Protein AF-A0A1C5BZ62-F1 (afdb_monomer_lite)

Structure (mmCIF, N/CA/C/O backbone):
data_AF-A0A1C5BZ62-F1
#
_entry.id   AF-A0A1C5BZ62-F1
#
loop_
_atom_site.group_PDB
_atom_site.id
_atom_site.type_symbol
_atom_site.label_atom_id
_atom_site.label_alt_id
_atom_site.label_comp_id
_atom_site.label_asym_id
_atom_site.label_entity_id
_atom_site.label_seq_id
_atom_site.pdbx_PDB_ins_code
_atom_site.Cartn_x
_atom_site.Cartn_y
_atom_site.Cartn_z
_atom_site.occupancy
_atom_site.B_iso_or_equiv
_atom_site.auth_seq_id
_atom_site.auth_comp_id
_atom_site.auth_asym_id
_atom_site.auth_atom_id
_atom_site.pdbx_PDB_model_num
ATOM 1 N N . MET A 1 1 ? -4.564 2.688 -8.401 1.00 73.81 1 MET A N 1
ATOM 2 C CA . MET A 1 1 ? -4.505 3.211 -7.020 1.00 73.81 1 MET A CA 1
ATOM 3 C C . MET A 1 1 ? -5.596 2.645 -6.115 1.00 73.81 1 MET A C 1
ATOM 5 O O . MET A 1 1 ? -5.260 2.279 -5.004 1.00 73.81 1 MET A O 1
ATOM 9 N N . HIS A 1 2 ? -6.852 2.473 -6.563 1.00 80.19 2 HIS A N 1
ATOM 10 C CA . HIS A 1 2 ? -7.923 1.930 -5.700 1.00 80.19 2 HIS A CA 1
ATOM 11 C C . HIS A 1 2 ? -7.579 0.587 -5.024 1.00 80.19 2 HIS A C 1
ATOM 13 O O . HIS A 1 2 ? -7.705 0.468 -3.814 1.00 80.19 2 HIS A O 1
ATOM 19 N N . ARG A 1 3 ? -7.060 -0.399 -5.772 1.00 85.00 3 ARG A N 1
ATOM 20 C CA . ARG A 1 3 ? -6.660 -1.701 -5.201 1.00 85.00 3 ARG A CA 1
ATOM 21 C C . ARG A 1 3 ? -5.542 -1.589 -4.157 1.00 85.00 3 ARG A C 1
ATOM 23 O O . ARG A 1 3 ? -5.513 -2.366 -3.216 1.00 85.00 3 ARG A O 1
ATOM 30 N N . THR A 1 4 ? -4.642 -0.625 -4.325 1.00 85.12 4 THR A N 1
ATOM 31 C CA . THR A 1 4 ? -3.576 -0.335 -3.361 1.00 85.12 4 THR A CA 1
ATOM 32 C C . THR A 1 4 ? -4.146 0.276 -2.085 1.00 85.12 4 THR A C 1
ATOM 34 O O . THR A 1 4 ? -3.783 -0.156 -1.006 1.00 85.12 4 THR A O 1
ATOM 37 N N . ALA A 1 5 ? -5.119 1.184 -2.205 1.00 83.56 5 ALA A N 1
ATOM 38 C CA . ALA A 1 5 ? -5.815 1.742 -1.047 1.00 83.56 5 ALA A CA 1
ATOM 39 C C . ALA A 1 5 ? -6.596 0.676 -0.256 1.00 83.56 5 ALA A C 1
ATOM 41 O O . ALA A 1 5 ? -6.636 0.738 0.965 1.00 83.56 5 ALA A O 1
ATOM 42 N N . VAL A 1 6 ? -7.185 -0.315 -0.939 1.00 88.38 6 VAL A N 1
ATOM 43 C CA . VAL A 1 6 ? -7.814 -1.471 -0.274 1.00 88.38 6 VAL A CA 1
ATOM 44 C C . VAL A 1 6 ? -6.777 -2.270 0.515 1.00 88.38 6 VAL A C 1
ATOM 46 O O . VAL A 1 6 ? -6.993 -2.527 1.686 1.00 88.38 6 VAL A O 1
ATOM 49 N N . LEU A 1 7 ? -5.620 -2.575 -0.082 1.00 87.62 7 LEU A N 1
ATOM 50 C CA . LEU A 1 7 ? -4.523 -3.261 0.616 1.00 87.62 7 LEU A CA 1
ATOM 51 C C . LEU A 1 7 ? -3.999 -2.470 1.825 1.00 87.62 7 LEU A C 1
ATOM 53 O O . LEU A 1 7 ? -3.691 -3.065 2.853 1.00 87.62 7 LEU A O 1
ATOM 57 N N . ASP A 1 8 ? -3.913 -1.143 1.719 1.00 86.00 8 ASP A N 1
ATOM 58 C CA . ASP A 1 8 ? -3.492 -0.276 2.825 1.00 86.00 8 ASP A CA 1
ATOM 59 C C . ASP A 1 8 ? -4.506 -0.306 3.985 1.00 86.00 8 ASP A C 1
ATOM 61 O O . ASP A 1 8 ? -4.116 -0.381 5.152 1.00 86.00 8 ASP A O 1
ATOM 65 N N . LEU A 1 9 ? -5.806 -0.289 3.667 1.00 87.31 9 LEU A N 1
ATOM 66 C CA . LEU A 1 9 ? -6.896 -0.417 4.639 1.00 87.31 9 LEU A CA 1
ATOM 67 C C . LEU A 1 9 ? -6.932 -1.814 5.273 1.00 87.31 9 LEU A C 1
ATOM 69 O O . LEU A 1 9 ? -7.026 -1.913 6.494 1.00 87.31 9 LEU A O 1
ATOM 73 N N . ASP A 1 10 ? -6.769 -2.874 4.481 1.00 91.25 10 ASP A N 1
ATOM 74 C CA . ASP A 1 10 ? -6.688 -4.253 4.975 1.00 91.25 10 ASP A CA 1
ATOM 75 C C . ASP A 1 10 ? -5.503 -4.416 5.948 1.00 91.25 10 ASP A C 1
ATOM 77 O O . ASP A 1 10 ? -5.630 -5.044 6.999 1.00 91.25 10 ASP A O 1
ATOM 81 N N . ASN A 1 11 ? -4.354 -3.789 5.656 1.00 88.31 11 ASN A N 1
ATOM 82 C CA . ASN A 1 11 ? -3.207 -3.763 6.569 1.00 88.31 11 ASN A CA 1
ATOM 83 C C . ASN A 1 11 ? -3.521 -3.008 7.868 1.00 88.31 11 ASN A C 1
ATOM 85 O O . ASN A 1 11 ? -3.182 -3.485 8.951 1.00 88.31 11 ASN A O 1
ATOM 89 N N . MET A 1 12 ? -4.186 -1.853 7.782 1.00 89.25 12 MET A N 1
ATOM 90 C CA . MET A 1 12 ? -4.617 -1.081 8.951 1.00 89.25 12 MET A CA 1
ATOM 91 C C . MET A 1 12 ? -5.541 -1.900 9.867 1.00 89.25 12 MET A C 1
ATOM 93 O O . MET A 1 12 ? -5.469 -1.785 11.092 1.00 89.25 12 MET A O 1
ATOM 97 N N . GLU A 1 13 ? -6.404 -2.744 9.299 1.00 89.75 13 GLU A N 1
ATOM 98 C CA . GLU A 1 13 ? -7.335 -3.581 10.061 1.00 89.75 13 GLU A CA 1
ATOM 99 C C . GLU A 1 13 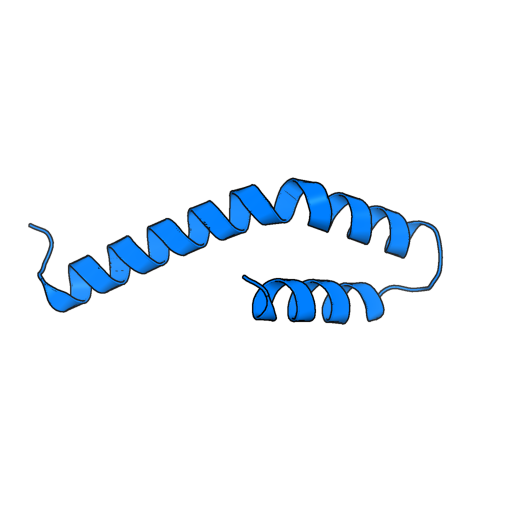? -6.647 -4.648 10.923 1.00 89.75 13 GLU A C 1
ATOM 101 O O . GLU A 1 13 ? -7.250 -5.119 11.892 1.00 89.75 13 GLU A O 1
ATOM 106 N N . THR A 1 14 ? -5.381 -4.973 10.643 1.00 91.94 14 THR A N 1
ATOM 107 C CA . THR A 1 14 ? -4.571 -5.876 11.477 1.00 91.94 14 TH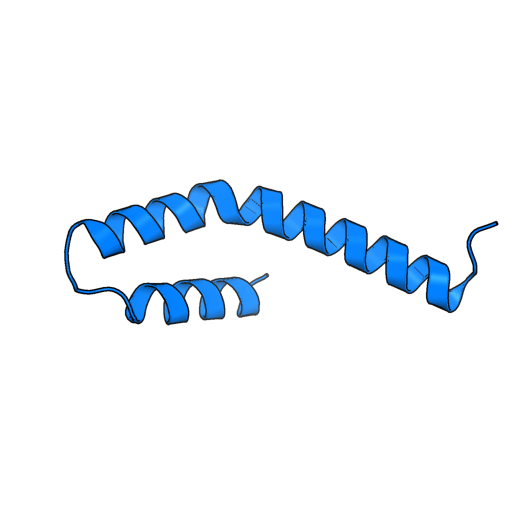R A CA 1
ATOM 108 C C . THR A 1 14 ? -4.089 -5.237 12.783 1.00 91.94 14 THR A C 1
ATOM 110 O O . THR A 1 14 ? -3.745 -5.956 13.723 1.00 91.94 14 THR A O 1
ATOM 113 N N . LEU A 1 15 ? -4.102 -3.901 12.879 1.00 87.94 15 LEU A N 1
ATOM 114 C CA . LEU A 1 15 ? -3.695 -3.175 14.083 1.00 87.94 15 LEU A CA 1
ATOM 115 C C . LEU A 1 15 ? -4.782 -3.245 15.164 1.00 87.94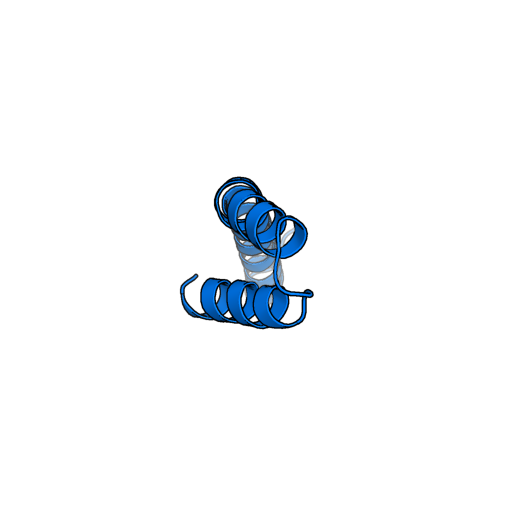 15 LEU A C 1
ATOM 117 O O . LEU A 1 15 ? -5.973 -3.194 14.829 1.00 87.94 15 LEU A O 1
ATOM 121 N N . PRO A 1 16 ? -4.423 -3.288 16.460 1.00 89.12 16 PRO A N 1
ATOM 122 C CA . PRO A 1 16 ? -5.394 -3.195 17.542 1.00 89.12 16 PRO A CA 1
ATOM 123 C C . PRO A 1 16 ? -6.294 -1.953 17.401 1.00 89.12 16 PRO A C 1
ATOM 125 O O . PRO A 1 16 ? -5.846 -0.900 16.936 1.00 89.12 16 PRO A O 1
ATOM 128 N N . PRO A 1 17 ? -7.578 -2.035 17.786 1.00 85.12 17 PRO A N 1
ATOM 129 C CA . PRO A 1 17 ? -8.446 -0.867 17.787 1.00 85.12 1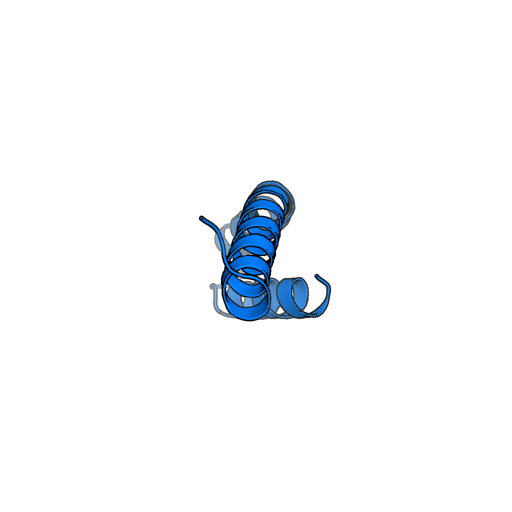7 PRO A CA 1
ATOM 130 C C . PRO A 1 17 ? -7.932 0.183 18.782 1.00 85.12 17 PRO A C 1
ATOM 132 O O . PRO A 1 17 ? -7.559 -0.147 19.906 1.00 85.12 17 PRO A O 1
ATOM 135 N N . GLY A 1 18 ? -7.945 1.457 18.383 1.00 88.75 18 GLY A N 1
ATOM 136 C CA . GLY A 1 18 ? -7.497 2.568 19.224 1.00 88.75 18 GLY A CA 1
ATOM 137 C C . GLY A 1 18 ? -6.703 3.618 18.452 1.00 88.75 18 GLY A C 1
ATOM 138 O O . GLY A 1 18 ? -6.839 3.741 17.234 1.00 88.75 18 GLY A O 1
ATOM 139 N N . ALA A 1 19 ? -5.883 4.380 19.179 1.00 91.00 19 ALA A N 1
ATOM 140 C CA . ALA A 1 19 ? -5.083 5.474 18.627 1.00 91.00 19 ALA A CA 1
ATOM 141 C C . ALA A 1 19 ? -4.141 5.008 17.507 1.00 91.00 19 ALA A C 1
ATOM 143 O O . ALA A 1 19 ? -4.095 5.637 16.458 1.00 91.00 19 ALA A O 1
ATOM 144 N N . GLU A 1 20 ? -3.496 3.854 17.678 1.00 86.94 20 GLU A N 1
ATOM 145 C CA . GLU A 1 20 ? -2.552 3.283 16.707 1.00 86.94 20 GLU A CA 1
ATOM 146 C C . GLU A 1 20 ? -3.185 3.076 15.319 1.00 86.94 20 GLU A C 1
ATOM 148 O O . GLU A 1 20 ? -2.598 3.420 14.293 1.00 86.94 20 GLU A O 1
ATOM 153 N N . ARG A 1 21 ? -4.439 2.608 15.273 1.00 90.88 21 ARG A N 1
ATOM 154 C CA . ARG A 1 21 ? -5.183 2.439 14.017 1.00 90.88 21 ARG A CA 1
ATOM 155 C C . ARG A 1 21 ? -5.524 3.782 13.358 1.00 90.88 21 ARG A C 1
ATOM 157 O O . ARG A 1 21 ? -5.478 3.894 12.136 1.00 90.88 21 ARG A O 1
ATOM 164 N N . ILE A 1 22 ? -5.855 4.803 14.154 1.00 89.50 22 ILE A N 1
ATOM 165 C CA . ILE A 1 22 ? -6.155 6.159 13.660 1.00 89.50 22 ILE A CA 1
ATOM 166 C C . ILE A 1 22 ? -4.885 6.826 13.120 1.00 89.50 22 ILE A C 1
ATOM 168 O O . ILE A 1 22 ? -4.912 7.423 12.046 1.00 89.50 22 ILE A O 1
ATOM 172 N N . GLU A 1 23 ? -3.770 6.700 13.835 1.00 89.38 23 GLU A N 1
ATOM 173 C CA . GLU A 1 23 ? -2.469 7.219 13.414 1.00 89.38 23 GLU A CA 1
ATOM 174 C C . GLU A 1 23 ? -2.034 6.599 12.086 1.00 89.38 23 GLU A C 1
ATOM 176 O O . GLU A 1 23 ? -1.647 7.328 11.172 1.00 89.38 23 GLU A O 1
ATOM 181 N N . PHE A 1 24 ? -2.191 5.281 11.929 1.00 89.38 24 PHE A N 1
ATOM 182 C CA . PHE A 1 24 ? -1.906 4.597 10.670 1.00 89.38 24 PHE A CA 1
ATOM 183 C C . PHE A 1 24 ? -2.794 5.092 9.519 1.00 89.38 24 PHE A C 1
ATOM 185 O O . PHE A 1 24 ? -2.293 5.327 8.420 1.00 89.38 24 PHE A O 1
ATOM 192 N N . ALA A 1 25 ? -4.091 5.313 9.762 1.00 87.69 25 ALA A N 1
ATOM 193 C CA . ALA A 1 25 ? -5.006 5.852 8.755 1.00 87.69 25 ALA A CA 1
ATOM 194 C C . ALA A 1 25 ? -4.567 7.241 8.260 1.00 87.69 25 ALA A C 1
ATOM 196 O O . ALA A 1 25 ? -4.552 7.509 7.057 1.00 87.69 25 ALA A O 1
ATOM 197 N N . ILE A 1 26 ? -4.184 8.122 9.189 1.00 86.75 26 ILE A N 1
ATOM 198 C CA . ILE A 1 26 ? -3.708 9.477 8.880 1.00 86.75 26 ILE A CA 1
ATOM 199 C C . ILE A 1 26 ? -2.378 9.413 8.125 1.00 86.75 26 ILE A C 1
ATOM 201 O O . ILE A 1 26 ? -2.197 10.117 7.129 1.00 86.75 26 ILE A O 1
ATOM 205 N N . LEU A 1 27 ? -1.465 8.543 8.564 1.00 86.06 27 LEU A N 1
ATOM 206 C CA . LEU A 1 27 ? -0.182 8.330 7.906 1.00 86.06 27 LEU A CA 1
ATOM 207 C C . LEU A 1 27 ? -0.382 7.849 6.463 1.00 86.06 27 LEU A C 1
ATOM 209 O O . LEU A 1 27 ? 0.189 8.431 5.545 1.00 86.06 27 LEU A O 1
ATOM 213 N N . GLY A 1 28 ? -1.246 6.854 6.249 1.00 84.19 28 GLY A N 1
ATOM 214 C CA . GLY A 1 28 ? -1.575 6.330 4.924 1.00 84.19 28 GLY A CA 1
ATOM 215 C C . GLY A 1 28 ? -2.206 7.381 4.008 1.00 84.19 28 GLY A C 1
ATOM 216 O O . GLY A 1 28 ? -1.838 7.482 2.840 1.00 84.19 28 GLY A O 1
ATOM 217 N N . ALA A 1 29 ? -3.090 8.234 4.533 1.00 82.94 29 ALA A N 1
ATOM 218 C CA . ALA A 1 29 ? -3.733 9.286 3.745 1.00 82.94 29 ALA A CA 1
ATOM 219 C C . ALA A 1 29 ? -2.760 10.371 3.245 1.00 82.94 29 ALA A C 1
ATOM 221 O O . ALA A 1 29 ? -3.011 10.975 2.204 1.00 82.94 29 ALA A O 1
ATOM 222 N N . ILE A 1 30 ? -1.664 10.626 3.968 1.00 82.38 30 ILE A N 1
ATOM 223 C CA . ILE A 1 30 ? -0.728 11.722 3.665 1.00 82.38 30 ILE A CA 1
ATOM 224 C C . ILE A 1 30 ? 0.558 11.208 3.004 1.00 82.38 30 ILE A C 1
ATOM 226 O O . ILE A 1 30 ? 1.058 11.818 2.058 1.00 82.38 30 ILE A O 1
ATOM 230 N N . LEU A 1 31 ? 1.115 10.097 3.492 1.00 79.88 31 LEU A N 1
ATOM 231 C CA . LEU A 1 31 ? 2.436 9.605 3.090 1.00 79.88 31 LEU A CA 1
ATOM 232 C C . LEU A 1 31 ? 2.394 8.521 2.010 1.00 79.88 31 LEU A C 1
ATOM 234 O O . LEU A 1 31 ? 3.378 8.390 1.277 1.00 79.88 31 LEU A O 1
ATOM 238 N N . ASN A 1 32 ? 1.288 7.787 1.829 1.00 82.44 32 ASN A N 1
ATOM 239 C CA . ASN A 1 32 ? 1.260 6.758 0.783 1.00 82.44 32 ASN A CA 1
ATOM 240 C C . ASN A 1 32 ? 1.189 7.367 -0.614 1.00 82.44 32 ASN A C 1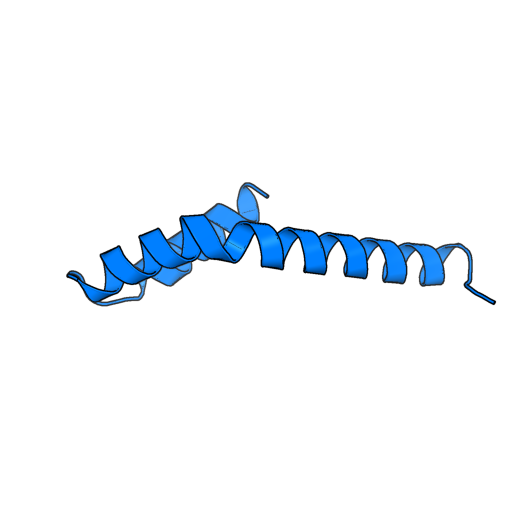
ATOM 242 O O . ASN A 1 32 ? 1.798 6.833 -1.535 1.00 82.44 32 ASN A O 1
ATOM 246 N N . GLU A 1 33 ? 0.515 8.501 -0.806 1.00 83.25 33 GLU A N 1
ATOM 247 C CA . GLU A 1 33 ? 0.415 9.116 -2.131 1.00 83.25 33 GLU A CA 1
ATOM 248 C C . GLU A 1 33 ? 1.785 9.424 -2.781 1.00 83.25 33 GLU A C 1
ATOM 250 O O . GLU A 1 33 ? 2.007 8.979 -3.916 1.00 83.25 33 GLU A O 1
ATOM 255 N N . PRO A 1 34 ? 2.734 10.124 -2.125 1.00 86.69 34 PRO A N 1
ATOM 256 C CA . PRO A 1 34 ? 4.043 10.378 -2.727 1.00 86.69 34 PRO A CA 1
ATOM 257 C C . PRO A 1 34 ? 4.847 9.091 -2.965 1.00 86.69 34 PRO A C 1
ATOM 259 O O . PRO A 1 34 ? 5.477 8.958 -4.018 1.00 86.69 34 PRO A O 1
ATOM 262 N N . VAL A 1 35 ? 4.788 8.120 -2.048 1.00 86.88 35 VAL A N 1
ATOM 263 C CA . VAL A 1 35 ? 5.489 6.831 -2.188 1.00 86.88 35 VAL A CA 1
ATOM 264 C C . VAL A 1 35 ? 4.943 6.036 -3.374 1.00 86.88 35 VAL A C 1
ATOM 266 O O . VAL A 1 35 ? 5.706 5.580 -4.225 1.00 86.88 35 VAL A O 1
ATOM 269 N N . LEU A 1 36 ? 3.620 5.921 -3.488 1.00 87.94 36 LEU A N 1
ATOM 270 C CA . LEU A 1 36 ? 2.969 5.184 -4.568 1.00 87.94 36 LEU A CA 1
ATOM 271 C C . LEU A 1 36 ? 3.211 5.829 -5.933 1.00 87.94 36 LEU A C 1
ATOM 273 O O . LEU A 1 36 ? 3.384 5.114 -6.921 1.00 87.94 36 LEU A O 1
ATOM 277 N N . ARG A 1 37 ? 3.283 7.163 -6.008 1.00 90.44 37 ARG A N 1
ATOM 278 C CA . ARG A 1 37 ? 3.680 7.860 -7.242 1.00 90.44 37 ARG A CA 1
ATOM 279 C C . ARG A 1 37 ? 5.131 7.564 -7.622 1.00 90.44 37 ARG A C 1
ATOM 281 O O . ARG A 1 37 ? 5.397 7.299 -8.793 1.00 90.44 37 ARG A O 1
ATOM 288 N N . ALA A 1 38 ? 6.054 7.579 -6.659 1.00 92.50 38 ALA A N 1
ATOM 289 C CA . ALA A 1 38 ? 7.460 7.271 -6.913 1.00 92.50 38 ALA A CA 1
ATOM 290 C C . ALA A 1 38 ? 7.648 5.826 -7.405 1.00 92.50 38 ALA A C 1
ATOM 292 O O . ALA A 1 38 ? 8.325 5.606 -8.409 1.00 92.50 38 ALA A O 1
ATOM 293 N N . LEU A 1 39 ? 6.987 4.863 -6.755 1.00 92.56 39 LEU A N 1
ATOM 294 C CA . LEU A 1 39 ? 6.991 3.455 -7.161 1.00 92.56 39 LEU A CA 1
ATOM 295 C C . LEU A 1 39 ? 6.374 3.257 -8.545 1.00 92.56 39 LEU A C 1
ATOM 297 O O . LEU A 1 39 ? 6.912 2.511 -9.359 1.00 92.56 39 LEU A O 1
ATOM 301 N N . HIS A 1 40 ? 5.267 3.943 -8.836 1.00 93.94 40 HIS A N 1
ATOM 302 C CA . HIS A 1 40 ? 4.638 3.862 -10.149 1.00 93.94 40 HIS A CA 1
ATOM 303 C C . HIS A 1 40 ? 5.568 4.359 -11.258 1.00 93.94 40 HIS A C 1
ATOM 305 O O . HIS A 1 40 ? 5.689 3.696 -12.286 1.00 93.94 40 HIS A O 1
ATOM 311 N N . ARG A 1 41 ? 6.258 5.485 -11.036 1.00 95.25 41 ARG A N 1
ATOM 312 C CA . ARG A 1 41 ? 7.240 6.015 -11.989 1.00 95.25 41 ARG A CA 1
ATOM 313 C C . ARG A 1 41 ? 8.388 5.032 -12.217 1.00 95.25 41 ARG A C 1
ATOM 315 O O . ARG A 1 41 ? 8.717 4.754 -13.362 1.00 95.25 41 ARG A O 1
ATOM 322 N N . LEU A 1 42 ? 8.944 4.463 -11.148 1.00 96.00 42 LEU A N 1
ATOM 323 C CA . LEU A 1 42 ? 10.031 3.487 -11.254 1.00 96.00 42 LEU A CA 1
ATOM 324 C C . LEU A 1 42 ? 9.600 2.231 -12.027 1.00 96.00 42 LEU A C 1
ATOM 326 O O . LEU A 1 42 ? 10.326 1.757 -12.893 1.00 96.00 42 LEU A O 1
ATOM 330 N N . ALA A 1 43 ? 8.394 1.725 -11.763 1.00 94.69 43 ALA A N 1
ATOM 331 C CA . ALA A 1 43 ? 7.849 0.583 -12.491 1.00 94.69 43 ALA A CA 1
ATOM 332 C C . ALA A 1 43 ? 7.642 0.890 -13.986 1.00 94.69 43 ALA A C 1
ATOM 334 O O . ALA A 1 43 ? 7.857 0.023 -14.832 1.00 94.69 43 ALA A O 1
ATOM 335 N N . GLN A 1 44 ? 7.237 2.119 -14.328 1.00 94.62 44 GLN A N 1
ATOM 336 C CA . GLN A 1 44 ? 7.142 2.555 -15.724 1.00 94.62 44 GLN A CA 1
ATOM 337 C C . GLN A 1 44 ? 8.515 2.633 -16.397 1.00 94.62 44 GLN A C 1
ATOM 339 O O . GLN A 1 44 ? 8.642 2.204 -17.543 1.00 94.62 44 GLN A O 1
ATOM 344 N N . GLU A 1 45 ? 9.528 3.153 -15.704 1.00 95.31 45 GLU A N 1
ATOM 345 C CA . GLU A 1 45 ? 10.908 3.192 -16.200 1.00 95.31 45 GLU A CA 1
ATOM 346 C C . GLU A 1 45 ? 11.433 1.773 -16.455 1.00 95.31 45 GLU A C 1
ATOM 348 O O . GLU A 1 45 ? 11.884 1.486 -17.561 1.00 95.31 45 GLU A O 1
ATOM 353 N N . GLU A 1 46 ? 11.279 0.852 -15.498 1.00 94.75 46 GLU A N 1
ATOM 354 C CA . GLU A 1 46 ? 11.721 -0.542 -15.640 1.00 94.75 46 GLU A CA 1
ATOM 355 C C . GLU A 1 46 ? 11.053 -1.242 -16.833 1.00 94.75 46 GLU 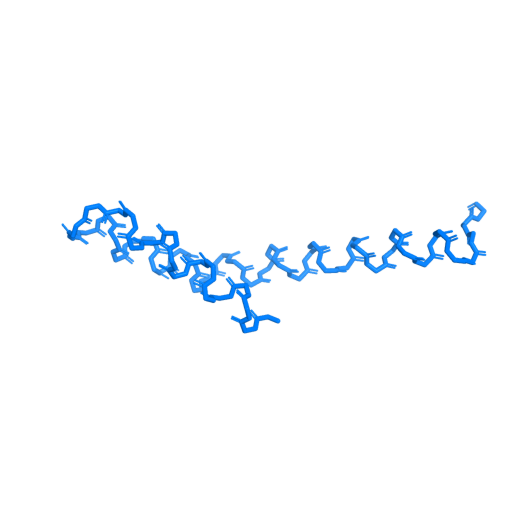A C 1
ATOM 357 O O . GLU A 1 46 ? 11.722 -1.885 -17.646 1.00 94.75 46 GLU A O 1
ATOM 362 N N . GLU A 1 47 ? 9.733 -1.100 -16.975 1.00 95.12 47 GLU A N 1
ATOM 363 C CA . GLU A 1 47 ? 8.997 -1.733 -18.069 1.00 95.12 47 GLU A CA 1
ATOM 364 C C . GLU A 1 47 ? 9.343 -1.109 -19.429 1.00 95.12 47 GLU A C 1
ATOM 366 O O . GLU A 1 47 ? 9.419 -1.817 -20.436 1.00 95.12 47 GLU A O 1
ATOM 371 N N . THR A 1 48 ? 9.607 0.199 -19.468 1.00 94.56 48 THR A N 1
ATOM 372 C CA . THR A 1 48 ? 10.076 0.888 -20.678 1.00 94.56 48 THR A CA 1
ATOM 373 C C . THR A 1 48 ? 11.458 0.375 -21.080 1.00 94.56 48 THR A C 1
ATOM 375 O O . THR A 1 48 ? 11.644 -0.002 -22.236 1.00 94.56 48 THR A O 1
ATOM 378 N N . THR A 1 49 ? 12.389 0.250 -20.129 1.00 94.44 49 THR A N 1
ATOM 379 C CA . THR A 1 49 ? 13.712 -0.354 -20.348 1.00 94.44 49 THR A CA 1
ATOM 380 C C . THR A 1 49 ? 13.614 -1.781 -20.850 1.00 94.44 49 THR A C 1
ATOM 382 O O . THR A 1 49 ? 14.284 -2.138 -21.815 1.00 94.44 49 THR A O 1
ATOM 385 N N . ARG A 1 50 ? 12.748 -2.602 -20.252 1.00 91.62 50 ARG A N 1
ATOM 386 C CA . ARG A 1 50 ? 12.570 -3.995 -20.675 1.00 91.62 50 ARG A CA 1
ATOM 387 C C . ARG A 1 50 ? 12.046 -4.104 -22.108 1.00 91.62 50 ARG A C 1
ATOM 389 O O . ARG A 1 50 ? 12.462 -5.003 -22.833 1.00 91.62 50 ARG A O 1
ATOM 396 N N . ARG A 1 51 ? 11.114 -3.230 -22.506 1.00 93.88 51 ARG A N 1
ATOM 397 C CA . ARG A 1 51 ? 10.458 -3.287 -23.825 1.00 93.88 51 ARG A CA 1
ATOM 398 C C . ARG A 1 51 ? 11.261 -2.640 -24.942 1.00 93.88 51 ARG A C 1
ATOM 400 O O . ARG A 1 51 ? 11.237 -3.149 -26.058 1.00 93.88 51 ARG A O 1
ATOM 407 N N . TYR A 1 52 ? 11.906 -1.515 -24.658 1.00 93.38 52 TYR A N 1
ATOM 408 C CA . TYR A 1 52 ? 12.505 -0.659 -25.682 1.00 93.38 52 TYR A CA 1
ATOM 409 C C . TYR A 1 52 ? 14.025 -0.528 -25.552 1.00 93.38 52 TYR A C 1
ATOM 411 O O . TYR A 1 52 ? 14.660 -0.059 -26.490 1.00 93.38 52 TYR A O 1
ATOM 419 N N . GLY A 1 53 ? 14.609 -0.993 -24.442 1.00 81.75 53 GLY A N 1
ATOM 420 C CA . GLY A 1 53 ? 16.011 -0.767 -24.108 1.00 81.75 53 GLY A CA 1
ATOM 421 C C . GLY A 1 53 ? 16.252 0.663 -23.620 1.00 81.75 53 GLY A C 1
ATOM 422 O O . GLY A 1 53 ? 15.651 1.614 -24.112 1.00 81.75 53 GLY A O 1
ATOM 423 N N . PHE A 1 54 ? 17.134 0.811 -22.637 1.00 70.88 54 PHE A N 1
ATOM 424 C CA . PHE A 1 54 ? 17.830 2.070 -22.374 1.00 70.88 54 PHE A CA 1
ATOM 425 C C . PHE A 1 54 ? 19.291 1.837 -22.765 1.00 70.88 54 PHE A C 1
ATOM 427 O O . PHE A 1 54 ? 19.852 0.809 -22.376 1.00 70.88 54 PHE A O 1
ATOM 434 N N . GLU A 1 55 ? 19.863 2.735 -23.571 1.00 63.88 55 GLU A N 1
ATOM 435 C CA . GLU A 1 55 ? 21.322 2.820 -23.747 1.00 63.88 55 GLU A CA 1
ATOM 436 C C . GLU A 1 55 ? 21.997 3.293 -22.455 1.00 63.88 55 GLU A C 1
ATOM 438 O O . GLU A 1 55 ? 21.438 4.201 -21.791 1.00 63.88 55 GLU A O 1
#

Foldseek 3Di:
DVVVVVVQLVVLVPDDPDPSSVVSVVCCVPPVVVVVVVVVVVVVVVVCCVPPNDD

Radius of gyration: 15.59 Å; chains: 1; bounding box: 30×18×45 Å

Sequence (55 aa):
MHRTAVLDLDNMETLPPGAERIEFAILGAILNEPVLRALHRLAQEEETTRRYGFE

pLDDT: mean 87.86, std 6.15, range [63.88, 96.0]

Secondary structure (DSSP, 8-state):
-HHHHHHHHHHHHTSPTTHHHHHHHHHHHHHHHHHHHHHHHHHHHHHHHHHH---